Protein 1UOY (pdb70)

Structure (mmCIF, N/CA/C/O backbone):
data_1UOY
#
_entry.id   1UOY
#
_cell.length_a   43.615
_cell.length_b   58.436
_cell.length_c   53.415
_cell.angle_alpha   90.00
_cell.angle_beta   90.00
_cell.angle_gamma   90.00
#
_symmetry.space_group_name_H-M   'C 2 2 21'
#
loop_
_entity.id
_entity.type
_entity.pdbx_description
1 polymer 'BUBBLE PROTEIN'
2 water water
#
loop_
_atom_site.group_PDB
_atom_site.id
_atom_site.type_symbol
_atom_site.label_atom_id
_atom_site.label_alt_id
_atom_site.label_comp_id
_atom_site.label_asym_id
_atom_site.label_entity_id
_atom_site.label_seq_id
_atom_site.pdbx_PDB_ins_code
_atom_site.Cartn_x
_atom_site.Cartn_y
_atom_site.Cartn_z
_atom_site.occupancy
_atom_site.B_iso_or_equiv
_atom_site.auth_seq_id
_atom_site.auth_comp_id
_atom_site.auth_asym_id
_atom_site.auth_atom_id
_atom_site.pdbx_PDB_model_num
ATOM 1 N N . ASP A 1 1 ? -1.975 13.681 1.305 1.00 8.89 1 ASP A N 1
ATOM 2 C CA . ASP A 1 1 ? -2.770 14.720 1.986 1.00 8.19 1 ASP A CA 1
ATOM 3 C C . ASP A 1 1 ? -2.208 16.073 1.634 1.00 10.28 1 ASP A C 1
ATOM 4 O O . ASP A 1 1 ? -1.015 16.183 1.262 1.00 9.51 1 ASP A O 1
ATOM 9 N N . THR A 1 2 ? -3.063 17.082 1.704 1.00 11.26 2 THR A N 1
ATOM 10 C CA . THR A 1 2 ? -2.567 18.458 1.587 1.00 10.50 2 THR A CA 1
ATOM 11 C C . THR A 1 2 ? -1.999 18.729 3.003 1.00 12.30 2 THR A C 1
ATOM 12 O O . THR A 1 2 ? -2.145 17.926 3.938 1.00 14.53 2 THR A O 1
ATOM 16 N N . CYS A 1 3 ? -1.383 19.899 3.170 1.00 11.66 3 CYS A N 1
ATOM 17 C CA . CYS A 1 3 ? -0.761 20.227 4.434 1.00 13.80 3 CYS A CA 1
ATOM 18 C C . CYS A 1 3 ? -1.690 20.801 5.476 1.00 15.76 3 CYS A C 1
ATOM 19 O O . CYS A 1 3 ? -1.331 20.803 6.661 1.00 18.39 3 CYS A O 1
ATOM 22 N N . GLY A 1 4 ? -2.879 21.230 5.054 1.00 14.68 4 GLY A N 1
ATOM 23 C CA . GLY A 1 4 ? -3.790 21.801 6.035 1.00 17.11 4 GLY A CA 1
ATOM 24 C C . GLY A 1 4 ? -3.896 23.318 5.995 1.00 13.23 4 GLY A C 1
ATOM 25 O O . GLY A 1 4 ? -3.425 24.010 5.090 1.00 14.07 4 GLY A O 1
ATOM 26 N N . SER A 1 5 ? -4.614 23.822 6.989 1.00 18.19 5 SER A N 1
ATOM 27 C CA . SER A 1 5 ? -4.858 25.243 7.098 1.00 16.09 5 SER A CA 1
ATOM 28 C C . SER A 1 5 ? -3.555 26.034 7.191 1.00 15.18 5 SER A C 1
ATOM 29 O O . SER A 1 5 ? -2.638 25.686 7.940 1.00 17.75 5 SER A O 1
ATOM 32 N N . GLY A 1 6 ? -3.491 27.112 6.419 1.00 16.00 6 GLY A N 1
ATOM 33 C CA . GLY A 1 6 ? -2.295 27.945 6.399 1.00 13.94 6 GLY A CA 1
ATOM 34 C C . GLY A 1 6 ? -1.312 27.601 5.306 1.00 12.50 6 GLY A C 1
ATOM 35 O O . GLY A 1 6 ? -0.307 28.301 5.140 1.00 15.15 6 GLY A O 1
ATOM 36 N N . TYR A 1 7 ? -1.538 26.462 4.648 1.00 11.57 7 TYR A N 1
ATOM 37 C CA . TYR A 1 7 ? -0.656 26.019 3.588 1.00 11.50 7 TYR A CA 1
ATOM 38 C C . TYR A 1 7 ? -1.336 26.230 2.229 1.00 10.09 7 TYR A C 1
ATOM 39 O O . TYR A 1 7 ? -2.541 26.434 2.135 1.00 11.85 7 TYR A O 1
ATOM 48 N N . ASN A 1 8 ? -0.521 26.168 1.182 1.00 10.23 8 ASN A N 1
ATOM 49 C CA . ASN A 1 8 ? -0.942 26.515 -0.167 1.00 10.70 8 ASN A CA 1
ATOM 50 C C . ASN A 1 8 ? -1.256 25.343 -1.072 1.00 9.78 8 ASN A C 1
ATOM 51 O O . ASN A 1 8 ? -0.895 24.190 -0.741 1.00 9.03 8 ASN A O 1
ATOM 56 N N . VAL A 1 9 ? -1.928 25.657 -2.187 1.00 9.97 9 VAL A N 1
ATOM 57 C CA . VAL A 1 9 ? -2.379 24.632 -3.114 1.00 9.65 9 VAL A CA 1
ATOM 58 C C . VAL A 1 9 ? -1.260 23.881 -3.797 1.00 8.98 9 VAL A C 1
ATOM 59 O O . VAL A 1 9 ? -1.544 22.865 -4.420 1.00 10.34 9 VAL A O 1
ATOM 63 N N . ASP A 1 10 ? -0.025 24.409 -3.726 1.00 9.02 10 ASP A N 1
ATOM 64 C CA . ASP A 1 10 ? 1.100 23.685 -4.348 1.00 8.52 10 ASP A CA 1
ATOM 65 C C . ASP A 1 10 ? 1.798 22.798 -3.327 1.00 8.57 10 ASP A C 1
ATOM 66 O O . ASP A 1 10 ? 2.874 22.299 -3.648 1.00 9.42 10 ASP A O 1
ATOM 71 N N . GLN A 1 11 ? 1.198 22.547 -2.160 1.00 7.86 11 GLN A N 1
ATOM 72 C CA . GLN A 1 11 ? 1.859 21.774 -1.116 1.00 7.22 11 GLN A CA 1
ATOM 73 C C . GLN A 1 11 ? 1.171 20.469 -0.797 1.00 9.62 11 GLN A C 1
ATOM 74 O O . GLN A 1 11 ? -0.077 20.392 -0.860 1.00 8.81 11 GLN A O 1
ATOM 80 N N . ARG A 1 12 ? 1.985 19.451 -0.498 1.00 8.60 12 ARG A N 1
ATOM 81 C CA . ARG A 1 12 ? 1.501 18.124 -0.123 1.00 6.89 12 ARG A CA 1
ATOM 82 C C . ARG A 1 12 ? 2.368 17.667 1.008 1.00 7.88 12 ARG A C 1
ATOM 83 O O . ARG A 1 12 ? 3.564 18.016 1.089 1.00 10.22 12 ARG A O 1
ATOM 91 N N . ARG A 1 13 ? 1.790 16.890 1.928 1.00 7.93 13 ARG A N 1
ATOM 92 C CA . ARG A 1 13 ? 2.547 16.505 3.109 1.00 8.56 13 ARG A CA 1
ATOM 93 C C . ARG A 1 13 ? 3.452 15.313 2.817 1.00 9.46 13 ARG A C 1
ATOM 94 O O . ARG A 1 13 ? 2.965 14.224 2.449 1.00 8.90 13 ARG A O 1
ATOM 102 N N . THR A 1 14 ? 4.760 15.512 2.980 1.00 9.31 14 THR A N 1
ATOM 103 C CA . THR A 1 14 ? 5.700 14.444 2.732 1.00 7.96 14 THR A CA 1
ATOM 104 C C . THR A 1 14 ? 5.322 13.200 3.574 1.00 11.59 14 THR A C 1
ATOM 105 O O . THR A 1 14 ? 4.981 13.296 4.768 1.00 10.43 14 THR A O 1
ATOM 109 N N . ASN A 1 15 ? 5.347 12.068 2.891 1.00 10.63 15 ASN A N 1
ATOM 110 C CA . ASN A 1 15 ? 5.074 10.745 3.436 1.00 11.19 15 ASN A CA 1
ATOM 111 C C . ASN A 1 15 ? 3.596 10.446 3.661 1.00 10.53 15 ASN A C 1
ATOM 112 O O . ASN A 1 15 ? 3.242 9.381 4.136 1.00 14.73 15 ASN A O 1
ATOM 117 N N . SER A 1 16 ? 2.729 11.401 3.347 1.00 9.50 16 SER A N 1
ATOM 118 C CA . SER A 1 16 ? 1.291 11.120 3.449 1.00 9.04 16 SER A CA 1
ATOM 119 C C . SER A 1 16 ? 0.823 10.407 2.183 1.00 9.69 16 SER A C 1
ATOM 120 O O . SER A 1 16 ? 1.535 10.309 1.174 1.00 8.89 16 SER A O 1
ATOM 123 N N . GLY A 1 17 ? -0.392 9.871 2.226 1.00 9.10 17 GLY A N 1
ATOM 124 C CA . GLY A 1 17 ? -0.900 9.141 1.081 1.00 9.25 17 GLY A CA 1
ATOM 125 C C . GLY A 1 17 ? -1.174 9.994 -0.157 1.00 7.99 17 GLY A C 1
ATOM 126 O O . GLY A 1 17 ? -1.442 11.190 -0.042 1.00 9.32 17 GLY A O 1
ATOM 127 N N . CYS A 1 18 ? -1.142 9.357 -1.327 1.00 8.92 18 CYS A N 1
ATOM 128 C CA . CYS A 1 18 ? -1.385 10.067 -2.595 1.00 9.96 18 CYS A CA 1
ATOM 129 C C . CYS A 1 18 ? -1.957 9.128 -3.644 1.00 8.66 18 CYS A C 1
ATOM 130 O O . CYS A 1 18 ? -1.532 7.974 -3.779 1.00 10.44 18 CYS A O 1
ATOM 133 N N . LYS A 1 19 ? -2.925 9.666 -4.360 1.00 9.25 19 LYS A N 1
ATOM 134 C CA . LYS A 1 19 ? -3.626 8.924 -5.414 1.00 9.19 19 LYS A CA 1
ATOM 135 C C . LYS A 1 19 ? -2.725 8.674 -6.606 1.00 9.96 19 LYS A C 1
ATOM 136 O O . LYS A 1 19 ? -1.906 9.513 -7.012 1.00 9.46 19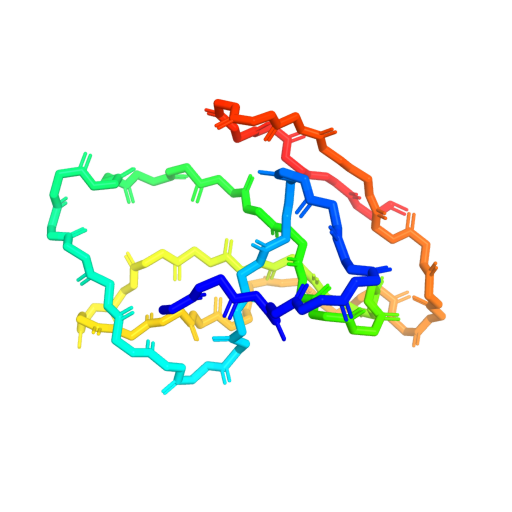 LYS A O 1
ATOM 142 N N . ALA A 1 20 ? -2.932 7.518 -7.213 1.00 10.11 20 ALA A N 1
ATOM 143 C CA . ALA A 1 20 ? -2.074 7.156 -8.329 1.00 11.70 20 ALA A CA 1
ATOM 144 C C . ALA A 1 20 ? -2.175 8.119 -9.535 1.00 11.52 20 ALA A C 1
ATOM 145 O O . ALA A 1 20 ? -1.183 8.285 -10.271 1.00 11.02 20 ALA A O 1
ATOM 147 N N . GLY A 1 21 ? -3.341 8.737 -9.726 1.00 9.10 21 GLY A N 1
ATOM 148 C CA . GLY A 1 21 ? -3.549 9.692 -10.816 1.00 10.13 21 GLY A CA 1
ATOM 149 C C . GLY A 1 21 ? -2.643 10.910 -10.753 1.00 8.71 21 GLY A C 1
ATOM 150 O O . GLY A 1 21 ? -2.558 11.655 -11.714 1.00 8.38 21 GLY A O 1
ATOM 151 N N . ASN A 1 22 ? -1.982 11.137 -9.622 1.00 7.97 22 ASN A N 1
ATOM 152 C CA . ASN A 1 22 ? -1.037 12.234 -9.543 1.00 7.48 22 ASN A CA 1
ATOM 153 C C . ASN A 1 22 ? 0.084 12.049 -10.565 1.00 8.04 22 ASN A C 1
ATOM 154 O O . ASN A 1 22 ? 0.696 13.050 -10.989 1.00 8.51 22 ASN A O 1
ATOM 159 N N . GLY A 1 23 ? 0.333 10.810 -10.980 1.00 8.34 23 GLY A N 1
ATOM 160 C CA . GLY A 1 23 ? 1.400 10.600 -11.943 1.00 9.27 23 GLY A CA 1
ATOM 161 C C . GLY A 1 23 ? 2.703 11.161 -11.400 1.00 8.35 23 GLY A C 1
ATOM 162 O O . GLY A 1 23 ? 2.999 11.006 -10.186 1.00 8.62 23 GLY A O 1
ATOM 163 N N . ASP A 1 24 ? 3.493 11.811 -12.269 1.00 7.04 24 ASP A N 1
ATOM 164 C CA . ASP A 1 24 ? 4.766 12.326 -11.824 1.00 6.80 24 ASP A CA 1
ATOM 165 C C . ASP A 1 24 ? 4.748 13.784 -11.480 1.00 8.37 24 ASP A C 1
ATOM 166 O O . ASP A 1 24 ? 5.783 14.424 -11.480 1.00 10.00 24 ASP A O 1
ATOM 171 N N . ARG A 1 25 ? 3.568 14.307 -11.135 1.00 7.19 25 ARG A N 1
ATOM 172 C CA . ARG A 1 25 ? 3.514 15.725 -10.715 1.00 7.31 25 ARG A CA 1
ATOM 173 C C . ARG A 1 25 ? 4.424 15.954 -9.518 1.00 8.06 25 ARG A C 1
ATOM 174 O O . ARG A 1 25 ? 4.515 15.132 -8.585 1.00 8.34 25 ARG A O 1
ATOM 182 N N . HIS A 1 26 ? 5.049 17.129 -9.522 1.00 7.64 26 HIS A N 1
ATOM 183 C CA . HIS A 1 26 ? 5.904 17.535 -8.407 1.00 6.82 26 HIS A CA 1
ATOM 184 C C . HIS A 1 26 ? 5.249 18.662 -7.646 1.00 6.56 26 HIS A C 1
ATOM 185 O O . HIS A 1 26 ? 4.807 19.661 -8.218 1.00 7.60 26 HIS A O 1
ATOM 192 N N . PHE A 1 27 ? 5.168 18.461 -6.341 1.00 8.12 27 PHE A N 1
ATOM 193 C CA . PHE A 1 27 ? 4.619 19.440 -5.403 1.00 7.60 27 PHE A CA 1
ATOM 194 C C . PHE A 1 27 ? 5.667 19.794 -4.356 1.00 7.54 27 PHE A C 1
ATOM 195 O O . PHE A 1 27 ? 6.749 19.205 -4.353 1.00 8.97 27 PHE A O 1
ATOM 203 N N . CYS A 1 28 ? 5.371 20.779 -3.511 1.00 7.38 28 CYS A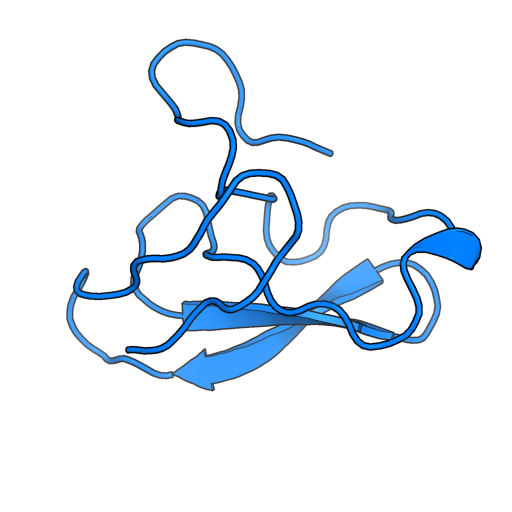 N 1
ATOM 204 C CA . CYS A 1 28 ? 6.272 21.146 -2.431 1.00 6.20 28 CYS A CA 1
ATOM 205 C C . CYS A 1 28 ? 5.811 20.520 -1.144 1.00 8.02 28 CYS A C 1
ATOM 206 O O . CYS A 1 28 ? 4.599 20.394 -0.919 1.00 9.16 28 CYS A O 1
ATOM 209 N N . GLY A 1 29 ? 6.758 20.119 -0.278 1.00 8.18 29 GLY A N 1
ATOM 210 C CA . GLY A 1 29 ? 6.378 19.655 1.047 1.00 7.42 29 GLY A CA 1
ATOM 211 C C . GLY A 1 29 ? 5.889 20.844 1.862 1.00 8.42 29 GLY A C 1
ATOM 212 O O . GLY A 1 29 ? 5.971 22.012 1.456 1.00 8.77 29 GLY A O 1
ATOM 213 N N . CYS A 1 30 ? 5.356 20.553 3.032 1.00 7.94 30 CYS A N 1
ATOM 214 C CA . CYS A 1 30 ? 4.796 21.603 3.851 1.00 8.80 30 CYS A CA 1
ATOM 215 C C . CYS A 1 30 ? 5.781 22.682 4.274 1.00 8.01 30 CYS A C 1
ATOM 216 O O . CYS A 1 30 ? 5.420 23.869 4.300 1.00 10.59 30 CYS A O 1
ATOM 219 N N . ASP A 1 31 ? 7.003 22.290 4.613 1.00 8.65 31 ASP A N 1
ATOM 220 C CA . ASP A 1 31 ? 7.975 23.306 4.990 1.00 7.15 31 ASP A CA 1
ATOM 221 C C . ASP A 1 31 ? 8.799 23.854 3.863 1.00 8.21 31 ASP A C 1
ATOM 222 O O . ASP A 1 31 ? 9.678 24.678 4.086 1.00 9.82 31 ASP A O 1
ATOM 227 N N . ARG A 1 32 ? 8.413 23.480 2.631 1.00 8.96 32 ARG A N 1
ATOM 228 C CA . ARG A 1 32 ? 9.062 23.908 1.396 1.00 7.72 32 ARG A CA 1
ATOM 229 C C . ARG A 1 32 ? 10.519 23.560 1.284 1.00 6.74 32 ARG A C 1
ATOM 230 O O . ARG A 1 32 ? 11.195 24.044 0.399 1.00 8.59 32 ARG A O 1
ATOM 238 N N . THR A 1 33 ? 11.001 22.642 2.114 1.00 8.77 33 THR A N 1
ATOM 239 C CA . THR A 1 33 ? 12.406 22.237 2.013 1.00 7.78 33 THR A CA 1
ATOM 240 C C . THR A 1 33 ? 12.630 21.081 1.072 1.00 7.42 33 THR A C 1
ATOM 241 O O . THR A 1 33 ? 13.767 20.670 0.874 1.00 8.90 33 THR A O 1
ATOM 245 N N . GLY A 1 34 ? 11.547 20.607 0.434 1.00 7.47 34 GLY A N 1
ATOM 246 C CA . GLY A 1 34 ? 11.701 19.534 -0.509 1.00 8.05 34 GLY A CA 1
ATOM 247 C C . GLY A 1 34 ? 10.595 19.505 -1.546 1.00 7.55 34 GLY A C 1
ATOM 248 O O . GLY A 1 34 ? 9.520 20.023 -1.334 1.00 9.04 34 GLY A O 1
ATOM 249 N N . VAL A 1 35 ? 10.942 18.922 -2.671 1.00 6.99 35 VAL A N 1
ATOM 250 C CA . VAL A 1 35 ? 10.021 18.652 -3.760 1.00 5.79 35 VAL A CA 1
ATOM 251 C C . VAL A 1 35 ? 9.563 17.228 -3.581 1.00 7.02 35 VAL A C 1
ATOM 252 O O . VAL A 1 35 ? 10.411 16.313 -3.370 1.00 9.03 35 VAL A O 1
ATOM 256 N N . VAL A 1 36 ? 8.244 16.962 -3.657 1.00 6.50 36 VAL A N 1
ATOM 257 C CA . VAL A 1 36 ? 7.733 15.591 -3.500 1.00 7.19 36 VAL A CA 1
ATOM 258 C C . VAL A 1 36 ? 6.981 15.114 -4.750 1.00 7.11 36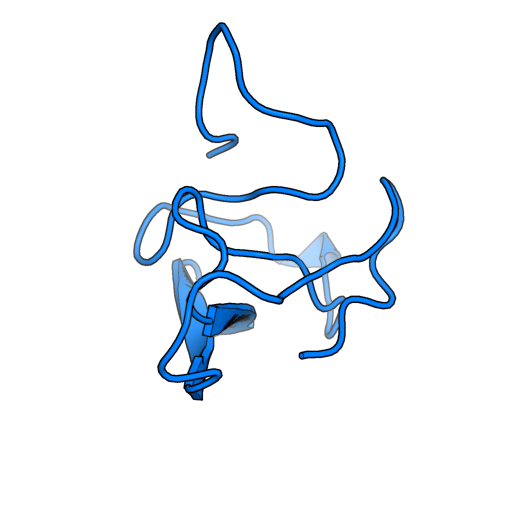 VAL A C 1
ATOM 259 O O . VAL A 1 36 ? 6.393 15.917 -5.500 1.00 7.92 36 VAL A O 1
ATOM 263 N N . GLU A 1 37 ? 6.946 13.786 -4.906 1.00 7.22 37 GLU A N 1
ATOM 264 C CA . GLU A 1 37 ? 6.293 13.144 -6.050 1.00 7.73 37 GLU A CA 1
ATOM 265 C C . GLU A 1 37 ? 5.563 11.948 -5.472 1.00 8.70 37 GLU A C 1
ATOM 266 O O . GLU A 1 37 ? 6.036 11.325 -4.527 1.00 8.68 37 GLU A O 1
ATOM 272 N N . CYS A 1 38 ? 4.432 11.571 -6.068 1.00 8.02 38 CYS A N 1
ATOM 273 C CA . CYS A 1 38 ? 3.696 10.415 -5.592 1.00 8.50 38 CYS A CA 1
ATOM 274 C C . CYS A 1 38 ? 4.343 9.137 -6.095 1.00 10.80 38 CYS A C 1
ATOM 275 O O . CYS A 1 38 ? 4.313 8.859 -7.292 1.00 12.25 38 CYS A O 1
ATOM 278 N N . LYS A 1 39 ? 4.942 8.405 -5.180 1.00 10.31 39 LYS A N 1
ATOM 279 C CA . LYS A 1 3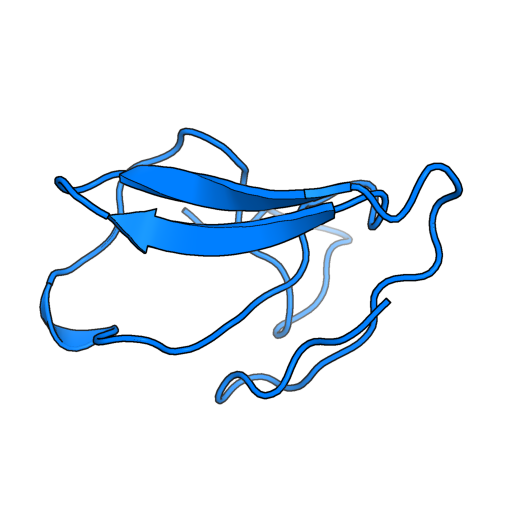9 ? 5.615 7.142 -5.513 1.00 10.91 39 LYS A CA 1
ATOM 280 C C . LYS A 1 39 ? 5.194 6.078 -4.507 1.00 10.60 39 LYS A C 1
ATOM 281 O O . LYS A 1 39 ? 5.267 6.273 -3.301 1.00 12.23 39 LYS A O 1
ATOM 287 N N . GLY A 1 40 ? 4.748 4.944 -5.033 1.00 14.22 40 GLY A N 1
ATOM 288 C CA . GLY A 1 40 ? 4.349 3.876 -4.121 1.00 16.11 40 GLY A CA 1
ATOM 289 C C . GLY A 1 40 ? 3.270 4.291 -3.129 1.00 13.96 40 GLY A C 1
ATOM 290 O O . GLY A 1 40 ? 3.249 3.828 -1.982 1.00 16.47 40 GLY A O 1
ATOM 291 N N . GLY A 1 41 ? 2.397 5.182 -3.584 1.00 12.37 41 GLY A N 1
ATOM 292 C CA . GLY A 1 41 ? 1.283 5.620 -2.782 1.00 12.71 41 GLY A CA 1
ATOM 293 C C . GLY A 1 41 ? 1.545 6.635 -1.716 1.00 10.42 41 GLY A C 1
ATOM 294 O O . GLY A 1 41 ? 0.657 6.914 -0.925 1.00 11.91 41 GLY A O 1
ATOM 295 N N . LYS A 1 42 ? 2.764 7.166 -1.682 1.00 9.09 42 LYS A N 1
ATOM 296 C CA . LYS A 1 42 ? 3.100 8.169 -0.699 1.00 10.40 42 LYS A CA 1
ATOM 297 C C . LYS A 1 42 ? 3.840 9.339 -1.326 1.00 9.20 42 LYS A C 1
ATOM 298 O O . LYS A 1 42 ? 4.608 9.159 -2.280 1.00 9.26 42 LYS A O 1
ATOM 304 N N . TRP A 1 43 ? 3.582 10.540 -0.806 1.00 8.38 43 TRP A N 1
ATOM 305 C CA . TRP A 1 43 ? 4.363 11.703 -1.264 1.00 9.62 43 TRP A CA 1
ATOM 306 C C . TRP A 1 43 ? 5.800 11.498 -0.820 1.00 9.42 43 TRP A C 1
ATOM 307 O O . TRP A 1 43 ? 6.103 11.431 0.354 1.00 10.24 43 TRP A O 1
ATOM 318 N N . THR A 1 44 ? 6.709 11.422 -1.773 1.00 8.44 44 THR A N 1
ATOM 319 C CA . THR A 1 44 ? 8.104 11.042 -1.512 1.00 9.22 44 THR A CA 1
ATOM 320 C C . THR A 1 44 ? 8.996 12.156 -1.954 1.00 8.76 44 THR A C 1
ATOM 321 O O . THR A 1 44 ? 8.861 12.673 -3.078 1.00 9.04 44 THR A O 1
ATOM 325 N N . GLU A 1 45 ? 9.934 12.523 -1.094 1.00 8.76 45 GLU A N 1
ATOM 326 C CA . GLU A 1 45 ? 10.839 13.624 -1.454 1.00 8.88 45 GLU A CA 1
ATOM 327 C C . GLU A 1 45 ? 11.804 13.185 -2.552 1.00 10.53 45 GLU A C 1
ATOM 328 O O . GLU A 1 45 ? 12.499 12.163 -2.393 1.00 12.28 45 GLU A O 1
ATOM 334 N N . VAL A 1 46 ? 11.766 13.927 -3.658 1.00 8.94 46 VAL A N 1
ATOM 335 C CA . VAL A 1 46 ? 12.649 13.653 -4.807 1.00 8.36 46 VAL A CA 1
ATOM 336 C C . VAL A 1 46 ? 13.790 14.650 -4.954 1.00 9.09 46 VAL A C 1
ATOM 337 O O . VAL A 1 46 ? 14.743 14.407 -5.727 1.00 12.71 46 VAL A O 1
ATOM 341 N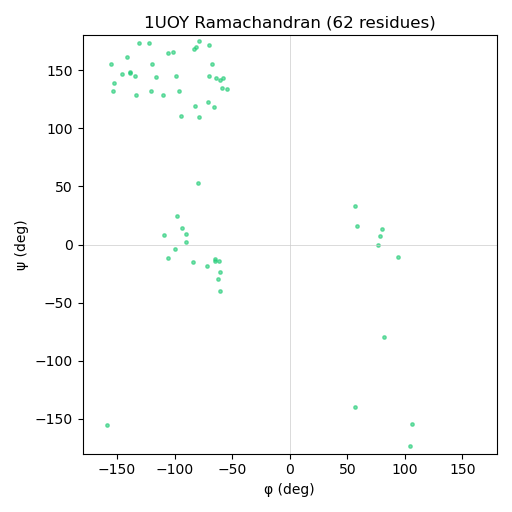 N . GLN A 1 47 ? 13.724 15.753 -4.210 1.00 7.72 47 GLN A N 1
ATOM 342 C CA . GLN A 1 47 ? 14.822 16.697 -4.191 1.00 8.89 47 GLN A CA 1
ATOM 343 C C . GLN A 1 47 ? 14.764 17.409 -2.871 1.00 10.24 47 GLN A C 1
ATOM 344 O O . GLN A 1 47 ? 13.694 17.827 -2.404 1.00 9.72 47 GLN A O 1
ATOM 350 N N . ASP A 1 48 ? 15.914 17.500 -2.213 1.00 9.86 48 ASP A N 1
ATOM 351 C CA . ASP A 1 48 ? 16.014 18.227 -0.960 1.00 8.47 48 ASP A CA 1
ATOM 352 C C . ASP A 1 48 ? 16.480 19.634 -1.274 1.00 9.52 48 ASP A C 1
ATOM 353 O O . ASP A 1 48 ? 17.631 19.828 -1.706 1.00 11.33 48 ASP A O 1
ATOM 358 N N . CYS A 1 49 ? 15.601 20.620 -1.093 1.00 8.39 49 CYS A N 1
ATOM 359 C CA . CYS A 1 49 ? 15.957 22.000 -1.326 1.00 8.57 49 CYS A CA 1
ATOM 360 C C . CYS A 1 49 ? 16.881 22.537 -0.257 1.00 10.53 49 CYS A C 1
ATOM 361 O O . CYS A 1 49 ? 17.544 23.538 -0.466 1.00 10.14 49 CYS A O 1
ATOM 364 N N . GLY A 1 50 ? 16.909 21.847 0.883 1.00 9.49 50 GLY A N 1
ATOM 365 C CA . GLY A 1 50 ? 17.750 22.284 2.005 1.00 11.02 50 GLY A CA 1
ATOM 366 C C . GLY A 1 50 ? 17.006 23.361 2.751 1.00 10.45 50 GLY A C 1
ATOM 367 O O . GLY A 1 50 ? 16.408 23.084 3.797 1.00 13.44 50 GLY A O 1
ATOM 368 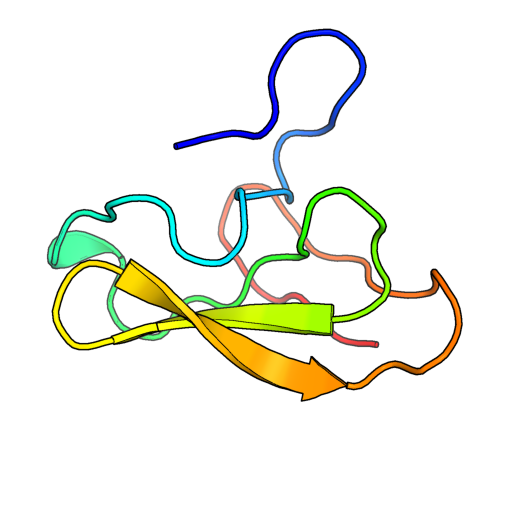N N . SER A 1 51 ? 17.059 24.566 2.204 1.00 10.57 51 SER A N 1
ATOM 369 C CA . SER A 1 51 ? 16.278 25.679 2.749 1.00 10.79 51 SER A CA 1
ATOM 370 C C . SER A 1 51 ? 14.820 25.582 2.204 1.00 10.03 51 SER A C 1
ATOM 371 O O . SER A 1 51 ? 14.502 24.768 1.295 1.00 9.51 51 SER A O 1
ATOM 374 N N . SER A 1 52 ? 13.953 26.412 2.778 1.00 9.06 52 SER A N 1
ATOM 375 C CA . SER A 1 52 ? 12.508 26.399 2.493 1.00 8.50 52 SER A CA 1
ATOM 376 C C . SER A 1 52 ? 12.149 27.118 1.207 1.00 7.52 52 SER A C 1
ATOM 377 O O . SER A 1 52 ? 11.296 27.980 1.229 1.00 8.00 52 SER A O 1
ATOM 380 N N . SER A 1 53 ? 12.804 26.753 0.107 1.00 8.24 53 SER A N 1
ATOM 381 C CA . SER A 1 53 ? 12.643 27.490 -1.130 1.00 8.18 53 SER A CA 1
ATOM 382 C C . SER A 1 53 ? 11.713 26.949 -2.187 1.00 7.65 53 SER A C 1
ATOM 383 O O . SER A 1 53 ? 11.513 27.599 -3.228 1.00 8.74 53 SER A O 1
ATOM 386 N N . CYS A 1 54 ? 11.145 25.770 -1.965 1.00 6.67 54 CYS A N 1
ATOM 387 C CA . CYS A 1 54 ? 10.309 25.161 -3.023 1.00 8.25 54 CYS A CA 1
ATOM 388 C C . CYS A 1 54 ? 9.107 26.013 -3.417 1.00 7.37 54 CYS A C 1
ATOM 389 O O . CYS A 1 54 ? 8.493 26.647 -2.554 1.00 8.66 54 CYS A O 1
ATOM 392 N N . LYS A 1 55 ? 8.793 26.028 -4.718 1.00 6.58 55 LYS A N 1
ATOM 393 C CA . LYS A 1 55 ? 7.552 26.692 -5.180 1.00 8.98 55 LYS A CA 1
ATOM 394 C C . LYS A 1 55 ? 7.002 25.902 -6.365 1.00 7.00 55 LYS A C 1
ATOM 395 O O . LYS A 1 55 ? 7.757 25.327 -7.158 1.00 8.60 55 LYS A O 1
ATOM 401 N N . GLY A 1 56 ? 5.675 25.871 -6.483 1.00 9.93 56 GLY A N 1
ATOM 402 C CA . GLY A 1 56 ? 5.064 25.205 -7.601 1.00 11.18 56 GLY A CA 1
ATOM 403 C C . GLY A 1 56 ? 3.673 25.748 -7.777 1.00 8.18 56 GLY A C 1
ATOM 404 O O . GLY A 1 56 ? 3.346 26.888 -7.395 1.00 10.54 56 GLY A O 1
ATOM 405 N N . THR A 1 57 ? 2.836 24.922 -8.392 1.00 8.26 57 THR A N 1
ATOM 406 C CA . THR A 1 57 ? 1.461 25.320 -8.651 1.00 8.85 57 THR A CA 1
ATOM 407 C C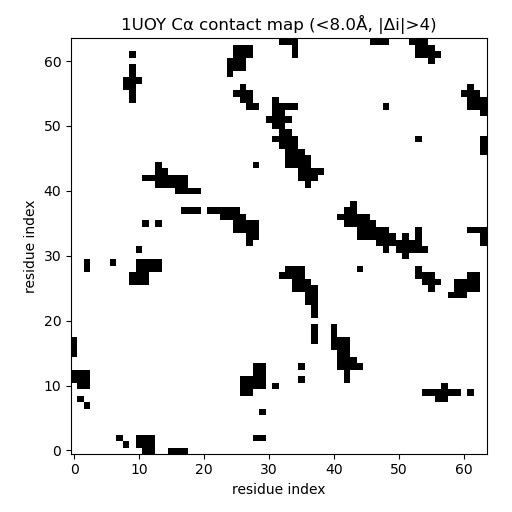 . THR A 1 57 ? 0.497 24.236 -8.194 1.00 9.62 57 THR A C 1
ATOM 408 O O . THR A 1 57 ? 0.880 23.120 -7.817 1.00 9.37 57 THR A O 1
ATOM 412 N N . SER A 1 58 ? -0.792 24.557 -8.254 1.00 8.99 58 SER A N 1
ATOM 413 C CA . SER A 1 58 ? -1.812 23.604 -7.871 1.00 8.79 58 SER A CA 1
ATOM 414 C C . SER A 1 58 ? -1.859 22.385 -8.803 1.00 9.98 58 SER A C 1
ATOM 415 O O . SER A 1 58 ? -2.469 21.382 -8.462 1.00 11.43 58 SER A O 1
ATOM 418 N N . ASN A 1 59 ? -1.178 22.491 -9.940 1.00 8.15 59 ASN A N 1
ATOM 419 C CA . ASN A 1 59 ? -1.165 21.390 -10.899 1.00 9.90 59 ASN A CA 1
ATOM 420 C C . ASN A 1 59 ? 0.181 20.703 -10.954 1.00 10.15 59 ASN A C 1
ATOM 421 O O . ASN A 1 59 ? 0.388 19.833 -11.802 1.00 11.21 59 ASN A O 1
ATOM 426 N N . GLY A 1 60 ? 1.073 21.069 -10.028 1.00 9.71 60 GLY A N 1
ATOM 427 C CA . GLY A 1 60 ? 2.423 20.498 -10.033 1.00 11.17 60 GLY A CA 1
ATOM 428 C C . GLY A 1 60 ? 3.445 21.516 -10.521 1.00 10.71 60 GLY A C 1
ATOM 429 O O . GLY A 1 60 ? 3.247 22.721 -10.383 1.00 13.03 60 GLY A O 1
ATOM 430 N N . GLY A 1 61 ? 4.552 21.044 -11.073 1.00 9.11 61 GLY A N 1
ATOM 431 C CA . GLY A 1 61 ? 5.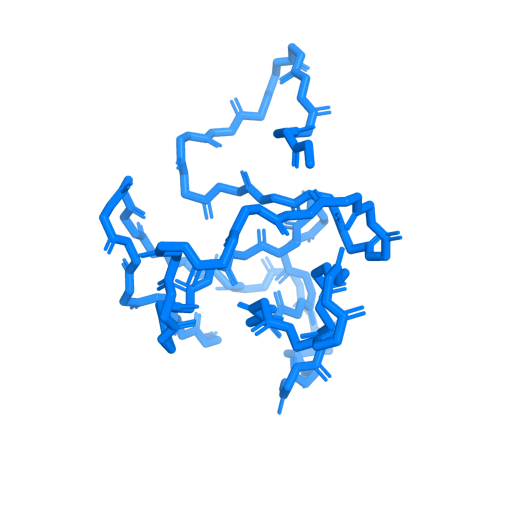602 21.945 -11.542 1.00 11.21 61 GLY A CA 1
ATOM 432 C C . GLY A 1 61 ? 6.527 22.478 -10.455 1.00 10.05 61 GLY A C 1
ATOM 433 O O . GLY A 1 61 ? 7.266 23.440 -10.695 1.00 11.66 61 GLY A O 1
ATOM 434 N N . ALA A 1 62 ? 6.483 21.891 -9.262 1.00 8.63 62 ALA A N 1
ATOM 435 C CA . ALA A 1 62 ? 7.364 22.405 -8.205 1.00 7.45 62 ALA A CA 1
ATOM 436 C C . ALA A 1 62 ? 8.865 22.234 -8.500 1.00 8.12 62 ALA A C 1
ATOM 437 O O . ALA A 1 62 ? 9.303 21.234 -9.068 1.00 9.88 62 ALA A O 1
ATOM 439 N N . THR A 1 63 ? 9.597 23.238 -8.068 1.00 7.44 63 THR A N 1
ATOM 440 C CA . THR A 1 63 ? 11.068 23.225 -8.151 1.00 7.74 63 THR A CA 1
ATOM 441 C C . THR A 1 63 ? 11.595 23.862 -6.873 1.00 10.81 63 THR A C 1
ATOM 442 O O . THR A 1 63 ? 10.885 24.563 -6.148 1.00 9.88 63 THR A O 1
ATOM 446 N N . CYS A 1 64 ? 12.856 23.607 -6.577 1.00 9.91 64 CYS A N 1
ATOM 447 C CA . CYS A 1 64 ? 13.483 24.267 -5.454 1.00 10.53 64 CYS A CA 1
ATOM 448 C C . CYS A 1 64 ? 13.738 25.750 -5.785 1.00 13.56 64 CYS A C 1
ATOM 449 O O . CYS A 1 64 ? 14.189 26.505 -4.923 1.00 12.00 64 CYS A O 1
#

Organism: Penicillium brevicompactum (NCBI:txid5074)

CATH classification: 2.30.130.50

Solvent-accessible surface area: 3612 Å² total; per-residue (Å²): 96,90,10,43,121,84,106,80,95,3,6,43,104,48,111,16,29,21,170,97,68,27,43,114,104,58,2,0,2,20,94,57,37,2,3,0,24,18,97,88,36,110,3,48,76,59,96,103,23,52,76,74,47,3,117,24,75,59,113,3,60,6,76,42

Nearest PDB structures (foldseek):
  1uoy-assembly1_A  TM=1.016E+00  e=2.622E-14  Penicillium brevicompactum
  6trm-assembly1_A  TM=9.175E-01  e=3.629E-10  Penicillium rubens Wisconsin 54-1255
  7pis-assembly1_e  TM=3.307E-01  e=9.685E+00  Mycoplasmoides pneumoniae M129

Foldseek 3Di:
DAPDPPFDLQEDAFFDFDDCVLPQFWGAHRQQQFIFGQDPGGTHGPGGNVHNDWDADNSGPIDD

Secondary structure (DSSP, 8-state):
----TT--TTB--TTSB--GGGTT-EEE-TTSSEEEEEETTEEEEEEE-SSS--EEETTEEEE-

B-factor: mean 14.74, std 10.14, range [5.79, 49.2]

InterPro domains:
  IPR015308 Bubble protein [PF09227] (1-64)
  IPR036334 Bubble superfamily [SSF103565] (1-64)

Sequence (64 aa):
DTCGSGYNVDQRRTNSGCKAGNGDRHFCGCDRTGVVECKGGKWTEVQDCGSSSCKGTSNGGATC

Radius of gyration: 9.99 Å; Cα contacts (8 Å, |Δi|>4): 168; chains: 1; bounding box: 23×24×19 Å